Protein AF-A0A7J2I2Y3-F1 (afdb_monomer_lite)

Structure (mmCIF, N/CA/C/O backbone):
data_AF-A0A7J2I2Y3-F1
#
_entry.id   AF-A0A7J2I2Y3-F1
#
loop_
_atom_site.group_PDB
_atom_site.id
_atom_site.type_symbol
_atom_site.label_atom_id
_atom_site.label_alt_id
_atom_site.label_comp_id
_atom_site.label_asym_id
_atom_site.label_entity_id
_atom_site.label_seq_id
_atom_site.pdbx_PDB_ins_code
_atom_site.Cartn_x
_atom_site.Cartn_y
_atom_site.Cartn_z
_atom_site.occupancy
_atom_site.B_iso_or_equiv
_atom_site.auth_seq_id
_atom_site.auth_comp_id
_atom_site.auth_asym_id
_atom_site.auth_atom_id
_atom_site.pdbx_PDB_model_num
ATOM 1 N N . MET A 1 1 ? -15.966 -4.914 21.228 1.00 48.25 1 MET A N 1
ATOM 2 C CA . MET A 1 1 ? -15.181 -4.830 19.980 1.00 48.25 1 MET A CA 1
ATOM 3 C C . MET A 1 1 ? -15.382 -3.426 19.448 1.00 48.25 1 MET A C 1
ATOM 5 O O . MET A 1 1 ? -16.498 -2.946 19.576 1.00 48.25 1 MET A O 1
ATOM 9 N N . ALA A 1 2 ? -14.335 -2.739 18.984 1.00 55.50 2 ALA A N 1
ATOM 10 C CA . ALA A 1 2 ? -14.571 -1.550 18.164 1.00 55.50 2 ALA A CA 1
ATOM 11 C C . ALA A 1 2 ? -15.273 -2.052 16.901 1.00 55.50 2 ALA A C 1
ATOM 13 O O . ALA A 1 2 ? -14.818 -3.061 16.354 1.00 55.50 2 ALA A O 1
ATOM 14 N N . ASP A 1 3 ? -16.397 -1.446 16.531 1.00 69.56 3 ASP A N 1
ATOM 15 C CA . ASP A 1 3 ? -17.079 -1.826 15.300 1.00 69.56 3 ASP A CA 1
ATOM 16 C C . ASP A 1 3 ? -16.120 -1.583 14.124 1.00 69.56 3 ASP A C 1
ATOM 18 O O . ASP A 1 3 ? -15.309 -0.651 14.162 1.00 69.56 3 ASP A O 1
ATOM 22 N N . GLU A 1 4 ? -16.139 -2.436 13.104 1.00 68.62 4 GLU A N 1
ATOM 23 C CA . GLU A 1 4 ? -15.249 -2.259 11.946 1.00 68.62 4 GLU A CA 1
ATOM 24 C C . GLU A 1 4 ? -15.518 -0.898 11.277 1.00 68.62 4 GLU A C 1
ATOM 26 O O . GLU A 1 4 ? -14.588 -0.201 10.861 1.00 68.62 4 GLU A O 1
ATOM 31 N N . ASP A 1 5 ? -16.779 -0.465 11.316 1.00 76.81 5 ASP A N 1
ATOM 32 C CA . ASP A 1 5 ? -17.239 0.850 10.875 1.00 76.81 5 ASP A CA 1
ATOM 33 C C . ASP A 1 5 ? -16.682 1.997 11.740 1.00 76.81 5 ASP A C 1
ATOM 35 O O . ASP A 1 5 ? -16.278 3.039 11.211 1.00 76.81 5 ASP A O 1
ATOM 39 N N . ASP A 1 6 ? -16.567 1.805 13.060 1.00 84.12 6 ASP A N 1
ATOM 40 C CA . ASP A 1 6 ? -15.936 2.782 13.958 1.00 84.12 6 ASP A CA 1
ATOM 41 C C . ASP A 1 6 ? -14.444 2.922 13.642 1.00 84.12 6 ASP A C 1
ATOM 43 O O . ASP A 1 6 ? -13.912 4.036 13.594 1.00 84.12 6 ASP A O 1
ATOM 47 N N . LEU A 1 7 ? -13.756 1.802 13.395 1.00 85.62 7 LEU A N 1
ATOM 48 C CA . LEU A 1 7 ? -12.343 1.803 13.028 1.00 85.62 7 LEU A CA 1
ATOM 49 C C . LEU A 1 7 ? -12.128 2.538 11.700 1.00 85.62 7 LEU A C 1
ATOM 51 O O . LEU A 1 7 ? -11.277 3.429 11.640 1.00 85.62 7 LEU A O 1
ATOM 55 N N . ARG A 1 8 ? -12.921 2.230 10.666 1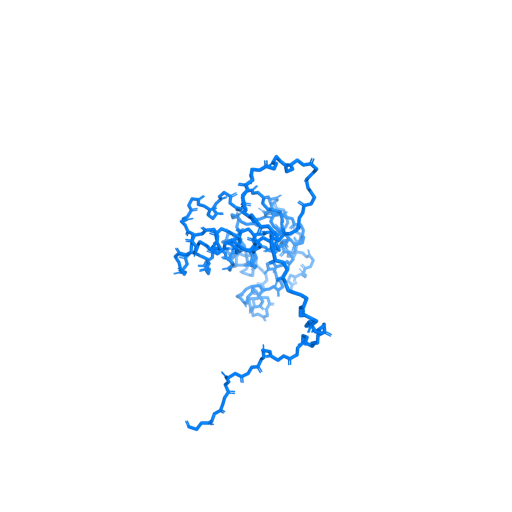.00 86.56 8 ARG A N 1
ATOM 56 C CA . ARG A 1 8 ? -12.877 2.933 9.372 1.00 86.56 8 ARG A CA 1
ATOM 57 C C . ARG A 1 8 ? -13.128 4.431 9.540 1.00 86.56 8 ARG A C 1
ATOM 59 O O . ARG A 1 8 ? -12.359 5.236 9.019 1.00 86.56 8 ARG A O 1
ATOM 66 N N . SER A 1 9 ? -14.130 4.819 10.334 1.00 89.50 9 SER A N 1
ATOM 67 C CA . SER A 1 9 ? -14.445 6.228 10.622 1.00 89.50 9 SER A CA 1
ATOM 68 C C . SER A 1 9 ? -13.310 6.963 11.345 1.00 89.50 9 SER A C 1
ATOM 70 O O . SER A 1 9 ? -13.029 8.131 11.068 1.00 89.50 9 SER A O 1
ATOM 72 N N . ILE A 1 10 ? -12.638 6.300 12.290 1.00 90.44 10 ILE A N 1
ATOM 73 C CA . ILE A 1 10 ? -11.493 6.877 13.006 1.00 90.44 10 ILE A CA 1
ATOM 74 C C . ILE A 1 10 ? -10.298 7.035 12.063 1.00 90.44 10 ILE A C 1
ATOM 76 O O . ILE A 1 10 ? -9.630 8.073 12.080 1.00 90.44 10 ILE A O 1
ATOM 80 N N . LEU A 1 11 ? -10.014 6.016 11.253 1.00 90.50 11 LEU A N 1
ATOM 81 C CA . LEU A 1 11 ? -8.873 6.013 10.345 1.00 90.50 11 LEU A CA 1
ATOM 82 C C . LEU A 1 11 ? -9.049 7.021 9.210 1.00 90.50 11 LEU A C 1
ATOM 84 O O . LEU A 1 11 ? -8.115 7.775 8.957 1.00 90.50 11 LEU A O 1
ATOM 88 N N . SER A 1 12 ? -10.235 7.135 8.609 1.00 90.56 12 SER A N 1
ATOM 89 C CA . SER A 1 12 ? -10.505 8.131 7.561 1.00 90.56 12 SER A CA 1
ATOM 90 C C . SER A 1 12 ? -10.328 9.570 8.055 1.00 90.56 12 SER A C 1
ATOM 92 O O . SER A 1 12 ? -9.788 10.415 7.345 1.00 90.56 12 SER A O 1
ATOM 94 N N . LYS A 1 13 ? -10.682 9.849 9.318 1.00 91.56 13 LYS A N 1
ATOM 95 C CA . LYS A 1 13 ? -10.413 11.150 9.958 1.00 91.56 13 LYS A CA 1
ATOM 96 C C . LYS A 1 13 ? -8.925 11.387 10.217 1.00 91.56 13 LYS A C 1
ATOM 98 O O . LYS A 1 13 ? -8.460 12.516 10.080 1.00 91.56 13 LYS A O 1
ATOM 103 N N . LYS A 1 14 ? -8.183 10.354 10.630 1.00 92.00 14 LYS A N 1
ATOM 104 C CA . LYS A 1 14 ? -6.738 10.448 10.917 1.00 92.00 14 LYS A CA 1
ATOM 105 C C . LYS A 1 14 ? -5.887 10.545 9.648 1.00 92.00 14 LYS A C 1
ATOM 107 O O . LYS A 1 14 ? -4.846 11.196 9.673 1.00 92.00 14 LYS A O 1
ATOM 112 N N . PHE A 1 15 ? -6.319 9.899 8.574 1.00 91.75 15 PHE A N 1
ATOM 113 C CA . PHE A 1 15 ? -5.590 9.732 7.321 1.00 91.75 15 PHE A CA 1
ATOM 114 C C . PHE A 1 15 ? -6.378 10.340 6.160 1.00 91.75 15 PHE A C 1
ATOM 116 O O . PHE A 1 15 ? -6.695 9.672 5.181 1.00 91.75 15 PHE A O 1
ATOM 123 N N . SER A 1 16 ? -6.681 11.635 6.265 1.00 89.94 16 SER A N 1
ATOM 124 C CA . SER A 1 16 ? -7.468 12.377 5.268 1.00 89.94 16 SER A CA 1
ATOM 125 C C . SER A 1 16 ? -6.802 12.496 3.893 1.00 89.94 16 SER A C 1
ATOM 127 O O . SER A 1 16 ? -7.423 12.947 2.936 1.00 89.94 16 SER A O 1
ATOM 129 N N . ASN A 1 17 ? -5.525 12.129 3.799 1.00 89.00 17 ASN A N 1
ATOM 130 C CA . ASN A 1 17 ? -4.755 12.085 2.565 1.00 89.00 17 ASN A CA 1
ATOM 131 C C . ASN A 1 17 ? -4.936 10.780 1.776 1.00 89.00 17 ASN A C 1
ATOM 133 O O . ASN A 1 17 ? -4.470 10.718 0.642 1.00 89.00 17 ASN A O 1
ATOM 137 N N . PHE A 1 18 ? -5.547 9.750 2.367 1.00 91.44 18 PHE A N 1
ATOM 138 C CA . PHE A 1 18 ? -5.858 8.510 1.666 1.00 91.44 18 PHE A CA 1
ATOM 139 C C . PHE A 1 18 ? -7.214 8.598 0.968 1.00 91.44 18 PHE A C 1
ATOM 141 O O . PHE A 1 18 ? -8.139 9.260 1.444 1.00 91.44 18 PHE A O 1
ATOM 148 N N . THR A 1 19 ? -7.337 7.884 -0.146 1.00 89.31 19 THR A N 1
ATOM 149 C CA . THR A 1 19 ? -8.639 7.557 -0.733 1.00 89.31 19 THR A CA 1
ATOM 150 C C . THR A 1 19 ? -9.378 6.545 0.149 1.00 89.31 19 THR A C 1
ATOM 152 O O . THR A 1 19 ? -8.764 5.824 0.941 1.00 89.31 19 THR A O 1
ATOM 155 N N . GLU A 1 20 ? -10.704 6.483 0.019 1.00 88.12 20 GLU A N 1
ATOM 156 C CA . GLU A 1 20 ? -11.521 5.485 0.723 1.00 88.12 20 GLU A CA 1
ATOM 157 C C . GLU A 1 20 ? -11.097 4.061 0.330 1.00 88.12 20 GLU A C 1
ATOM 159 O O . GLU A 1 20 ? -10.751 3.261 1.200 1.00 88.12 20 GLU A O 1
ATOM 164 N N . ASP A 1 21 ? -10.967 3.808 -0.976 1.00 89.81 21 ASP A N 1
ATOM 165 C CA . ASP A 1 21 ? -10.474 2.536 -1.517 1.00 89.81 21 ASP A CA 1
ATOM 166 C C . ASP A 1 21 ? -9.062 2.198 -1.017 1.00 89.81 21 ASP A C 1
ATOM 168 O O . ASP A 1 21 ? -8.775 1.050 -0.680 1.00 89.81 21 ASP A O 1
ATOM 172 N N . GLY A 1 22 ? -8.183 3.199 -0.899 1.00 90.69 22 GLY A N 1
ATOM 173 C CA . GLY A 1 22 ? -6.815 3.005 -0.432 1.00 90.69 22 GLY A CA 1
ATOM 174 C C . GLY A 1 22 ? -6.735 2.622 1.046 1.00 90.69 22 GLY A C 1
ATOM 175 O O . GLY A 1 22 ? -5.917 1.776 1.426 1.00 90.69 22 GLY A O 1
ATOM 176 N N . LEU A 1 23 ? -7.595 3.199 1.893 1.00 92.31 23 LEU A N 1
ATOM 177 C CA . LEU A 1 23 ? -7.721 2.788 3.295 1.00 92.31 23 LEU A CA 1
ATOM 178 C C . LEU A 1 23 ? -8.268 1.366 3.408 1.00 92.31 23 LEU A C 1
ATOM 180 O O . LEU A 1 23 ? -7.708 0.554 4.150 1.00 92.31 23 LEU A O 1
ATOM 184 N N . ASP A 1 24 ? -9.301 1.042 2.638 1.00 92.12 24 ASP A N 1
ATOM 185 C CA . ASP A 1 24 ? -9.889 -0.296 2.604 1.00 92.12 24 ASP A CA 1
ATOM 186 C C . ASP A 1 24 ? -8.892 -1.343 2.085 1.00 92.12 24 ASP A C 1
ATOM 188 O O . ASP A 1 24 ? -8.805 -2.454 2.623 1.00 92.12 24 ASP A O 1
ATOM 192 N N . ALA A 1 25 ? -8.057 -0.990 1.107 1.00 92.56 25 ALA A N 1
ATOM 193 C CA . ALA A 1 25 ? -6.948 -1.819 0.649 1.00 92.56 25 ALA A CA 1
ATOM 194 C C . ALA A 1 25 ? -5.935 -2.075 1.776 1.00 92.56 25 ALA A C 1
ATOM 196 O O . ALA A 1 25 ? -5.530 -3.220 1.982 1.00 92.56 25 ALA A O 1
ATOM 197 N N . CYS A 1 26 ? -5.577 -1.060 2.569 1.00 93.12 26 CYS A N 1
ATOM 198 C CA . CYS A 1 26 ? -4.690 -1.249 3.721 1.00 93.12 26 CYS A CA 1
ATOM 199 C C . CYS A 1 26 ? -5.295 -2.208 4.757 1.00 93.12 26 CYS A C 1
ATOM 201 O O . CYS A 1 26 ? -4.602 -3.091 5.257 1.00 93.12 26 CYS A O 1
ATOM 203 N N . LEU A 1 27 ? -6.589 -2.077 5.056 1.00 92.19 27 LEU A N 1
ATOM 204 C CA . LEU A 1 27 ? -7.275 -2.935 6.027 1.00 92.19 27 LEU A CA 1
ATOM 205 C C . LEU A 1 27 ? -7.420 -4.388 5.548 1.00 92.19 27 LEU A C 1
ATOM 207 O O . LEU A 1 27 ? -7.303 -5.322 6.346 1.00 92.19 27 LEU A O 1
ATOM 211 N N . SER A 1 28 ? -7.654 -4.587 4.250 1.00 92.25 28 SER A N 1
ATOM 212 C CA . SER A 1 28 ? -7.975 -5.897 3.671 1.00 92.25 28 SER A CA 1
ATOM 213 C C . SER A 1 28 ? -6.775 -6.656 3.098 1.00 92.25 28 SER A C 1
ATOM 215 O O . SER A 1 28 ? -6.807 -7.888 3.051 1.00 92.25 28 SER A O 1
ATOM 217 N N . LYS A 1 29 ? -5.707 -5.975 2.670 1.00 92.62 29 LYS A N 1
ATOM 218 C CA . LYS A 1 29 ? -4.578 -6.610 1.965 1.00 92.62 29 LYS A CA 1
ATOM 219 C C . LYS A 1 29 ? -3.340 -6.758 2.846 1.00 92.62 29 LYS A C 1
ATOM 221 O O . LYS A 1 29 ? -2.731 -7.832 2.836 1.00 92.62 29 LYS A O 1
ATOM 226 N N . ASP A 1 30 ? -3.029 -5.774 3.696 1.00 94.19 30 ASP A N 1
ATOM 227 C CA . ASP A 1 30 ? -1.880 -5.849 4.609 1.00 94.19 30 ASP A CA 1
ATOM 228 C C . ASP A 1 30 ? -2.038 -7.017 5.602 1.00 94.19 30 ASP A C 1
ATOM 230 O O . ASP A 1 30 ? -3.003 -7.124 6.367 1.00 94.19 30 ASP A O 1
ATOM 234 N N . ALA A 1 31 ? -1.074 -7.940 5.584 1.00 91.75 31 ALA A N 1
ATOM 235 C CA . ALA A 1 31 ? -1.117 -9.147 6.404 1.00 91.75 31 ALA A CA 1
ATOM 236 C C . ALA A 1 31 ? -1.003 -8.860 7.913 1.00 91.75 31 ALA A C 1
ATOM 238 O O . ALA A 1 31 ? -1.613 -9.566 8.721 1.00 91.75 31 ALA A O 1
ATOM 239 N N . SER A 1 32 ? -0.249 -7.828 8.297 1.00 91.62 32 SER A N 1
ATOM 240 C CA . SER A 1 32 ? -0.040 -7.428 9.692 1.00 91.62 32 SER A CA 1
ATOM 241 C C . SER A 1 32 ? -1.287 -6.761 10.266 1.00 91.62 32 SER A C 1
ATOM 243 O O . SER A 1 32 ? -1.693 -7.085 11.382 1.00 91.62 32 SER A O 1
ATOM 245 N N . ILE A 1 33 ? -1.941 -5.891 9.493 1.00 91.81 33 ILE A N 1
ATOM 246 C CA . ILE A 1 33 ? -3.211 -5.257 9.860 1.00 91.81 33 ILE A CA 1
ATOM 247 C C . ILE A 1 33 ? -4.304 -6.320 9.982 1.00 91.81 33 ILE A C 1
ATOM 249 O O . ILE A 1 33 ? -4.948 -6.410 11.024 1.00 91.81 33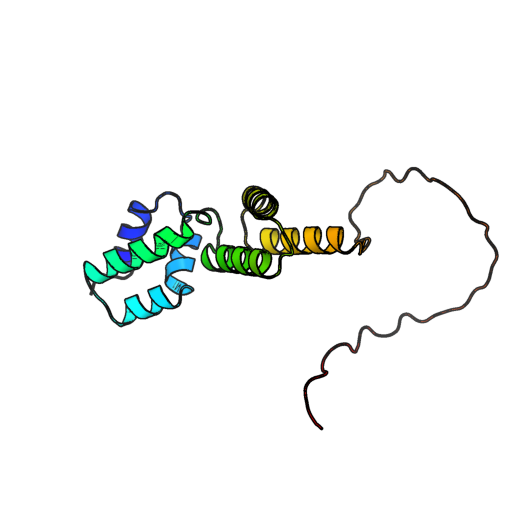 ILE A O 1
ATOM 253 N N . ARG A 1 34 ? -4.449 -7.216 8.997 1.00 92.19 34 ARG A N 1
ATOM 254 C CA . ARG A 1 34 ? -5.406 -8.335 9.083 1.00 92.19 34 ARG A CA 1
ATOM 255 C C . ARG A 1 34 ? -5.165 -9.263 10.267 1.00 92.19 34 ARG A C 1
ATOM 257 O O . ARG A 1 34 ? -6.099 -9.873 10.791 1.00 92.19 34 ARG A O 1
ATOM 264 N N . LYS A 1 35 ? -3.909 -9.456 10.663 1.00 91.94 35 LYS A N 1
ATOM 265 C CA . LYS A 1 35 ? -3.577 -10.205 11.877 1.00 91.94 35 LYS A CA 1
ATOM 266 C C . LYS A 1 35 ? -4.025 -9.433 13.120 1.00 91.94 35 LYS A C 1
ATOM 268 O O . LYS A 1 35 ? -4.726 -9.996 13.954 1.00 91.94 35 LYS A O 1
ATOM 273 N N . ALA A 1 36 ? -3.718 -8.140 13.197 1.00 89.06 36 ALA A N 1
ATOM 274 C CA . ALA A 1 36 ? -4.127 -7.282 14.304 1.00 89.06 36 ALA A CA 1
ATOM 275 C C . ALA A 1 36 ? -5.651 -7.201 14.471 1.00 89.06 36 ALA A C 1
ATOM 277 O O . ALA A 1 36 ? -6.125 -7.329 15.594 1.00 89.06 36 ALA A O 1
ATOM 278 N N . LEU A 1 37 ? -6.416 -7.091 13.378 1.00 88.94 37 LEU A N 1
ATOM 279 C CA . LEU A 1 37 ? -7.888 -7.089 13.398 1.00 88.94 37 LEU A CA 1
ATOM 280 C C . LEU A 1 37 ? -8.487 -8.351 14.047 1.00 88.94 37 LEU A C 1
ATOM 282 O O . LEU A 1 37 ? -9.580 -8.297 14.599 1.00 88.94 37 LEU A O 1
ATOM 286 N N . ARG A 1 38 ? -7.772 -9.484 14.003 1.00 88.56 38 ARG A N 1
ATOM 287 C CA . ARG A 1 38 ? -8.200 -10.755 14.613 1.00 88.56 38 ARG A CA 1
ATOM 288 C C . ARG A 1 38 ? -7.750 -10.921 16.062 1.00 88.56 38 ARG A C 1
ATOM 290 O O . ARG A 1 38 ? -8.380 -11.661 16.809 1.00 88.56 38 ARG A O 1
ATOM 297 N N . GLU A 1 39 ? -6.648 -10.283 16.443 1.00 87.94 39 GLU A N 1
ATOM 298 C CA . GLU A 1 39 ? -5.948 -10.546 17.708 1.00 87.94 39 GLU A CA 1
ATOM 299 C C . GLU A 1 39 ? -6.082 -9.413 18.734 1.00 87.94 39 GLU A C 1
ATOM 301 O O . GLU A 1 39 ? -5.858 -9.631 19.924 1.00 87.94 39 GLU A O 1
ATOM 306 N N . ARG A 1 40 ? -6.432 -8.199 18.297 1.00 81.81 40 ARG A N 1
ATOM 307 C CA . ARG A 1 40 ? -6.453 -6.987 19.126 1.00 81.81 40 ARG A CA 1
ATOM 308 C C . ARG A 1 40 ? -7.832 -6.344 19.125 1.00 81.81 40 ARG A C 1
ATOM 310 O O . ARG A 1 40 ? -8.638 -6.555 18.226 1.00 81.81 40 ARG A O 1
ATOM 317 N N . THR A 1 41 ? -8.108 -5.524 20.136 1.00 81.19 41 THR A N 1
ATOM 318 C CA . THR A 1 41 ? -9.364 -4.765 20.239 1.00 81.19 41 THR A CA 1
ATOM 319 C C . THR A 1 41 ? -9.135 -3.395 20.879 1.00 81.19 41 THR A C 1
ATOM 321 O O . THR A 1 41 ? -8.123 -3.168 21.540 1.00 81.19 41 THR A O 1
ATOM 324 N N . GLY A 1 42 ? -10.087 -2.476 20.701 1.00 78.12 42 GLY A N 1
ATOM 325 C CA . GLY A 1 42 ? -10.083 -1.181 21.386 1.00 78.12 42 GLY A CA 1
ATOM 326 C C . GLY A 1 42 ? -8.975 -0.237 20.908 1.00 78.12 42 GLY A C 1
ATOM 327 O O . GLY A 1 42 ? -8.636 -0.217 19.726 1.00 78.12 42 GLY A O 1
ATOM 328 N N . SER A 1 43 ? -8.427 0.565 21.823 1.00 82.38 43 SER A N 1
ATOM 329 C CA . SER A 1 43 ? -7.421 1.588 21.501 1.00 82.38 43 SER A CA 1
ATOM 330 C C . SER A 1 43 ? -6.109 1.001 20.977 1.00 82.38 43 SER A C 1
ATOM 332 O O . SER A 1 43 ? -5.553 1.541 20.029 1.00 82.38 43 SER A O 1
ATOM 334 N N . ASP A 1 44 ? -5.662 -0.139 21.517 1.00 86.00 44 ASP A N 1
ATOM 335 C CA . ASP A 1 44 ? -4.432 -0.812 21.066 1.00 86.00 44 ASP A CA 1
ATOM 336 C C . ASP A 1 44 ? -4.516 -1.241 19.591 1.00 86.00 44 ASP A C 1
ATOM 338 O O . ASP A 1 44 ? -3.547 -1.123 18.841 1.00 86.00 44 ASP A O 1
ATOM 342 N N . LEU A 1 45 ? -5.698 -1.678 19.141 1.00 88.12 45 LEU A N 1
ATOM 343 C CA . LEU A 1 45 ? -5.932 -1.976 17.728 1.00 88.12 45 LEU A CA 1
ATOM 344 C C . LEU A 1 45 ? -5.806 -0.711 16.869 1.00 88.12 45 LEU A C 1
ATOM 346 O O . LEU A 1 45 ? -5.108 -0.725 15.857 1.00 88.12 45 LEU A O 1
ATOM 350 N N . VAL A 1 46 ? -6.468 0.377 17.272 1.00 89.06 46 VAL A N 1
ATOM 351 C CA . VAL A 1 46 ? -6.455 1.646 16.528 1.00 89.06 46 VAL A CA 1
ATOM 352 C C . VAL A 1 46 ? -5.034 2.188 16.403 1.00 89.06 46 VAL A C 1
ATOM 354 O O . VAL A 1 46 ? -4.650 2.640 15.323 1.00 89.06 46 VAL A O 1
ATOM 357 N N . ASP A 1 47 ? -4.257 2.147 17.482 1.00 90.75 47 ASP A N 1
ATOM 358 C CA . ASP A 1 47 ? -2.890 2.659 17.501 1.00 90.75 47 ASP A CA 1
ATOM 359 C C . ASP A 1 47 ? -1.974 1.813 16.613 1.00 90.75 47 ASP A C 1
ATOM 361 O O . ASP A 1 47 ? -1.313 2.360 15.728 1.00 90.75 47 ASP A O 1
ATOM 365 N N . TYR A 1 48 ? -2.030 0.482 16.736 1.00 92.75 48 TYR A N 1
ATOM 366 C CA . TYR A 1 48 ? -1.241 -0.420 15.897 1.00 92.75 48 TYR A CA 1
ATOM 367 C C . TYR A 1 48 ? -1.572 -0.280 14.404 1.00 92.75 48 TYR A C 1
ATOM 369 O O . TYR A 1 48 ? -0.675 -0.179 13.564 1.00 92.75 48 TYR A O 1
ATOM 377 N N . VAL A 1 49 ? -2.860 -0.252 14.047 1.00 92.12 49 VAL A N 1
ATOM 378 C CA . VAL A 1 49 ? -3.284 -0.096 12.647 1.00 92.12 49 VAL A CA 1
ATOM 379 C C . VAL A 1 49 ? -2.889 1.282 12.115 1.00 92.12 49 VAL A C 1
ATOM 381 O O . VAL A 1 49 ? -2.420 1.383 10.984 1.00 92.12 49 VAL A O 1
ATOM 384 N N . SER A 1 50 ? -2.980 2.334 12.936 1.00 92.81 50 SER A N 1
ATOM 385 C CA . SER A 1 50 ? -2.515 3.674 12.553 1.00 92.81 50 SER A CA 1
ATOM 386 C C . SER A 1 50 ? -1.012 3.693 12.254 1.00 92.81 50 SER A C 1
ATOM 388 O O . SER A 1 50 ? -0.587 4.314 11.281 1.00 92.81 50 SER A O 1
ATOM 390 N N . GLU A 1 51 ? -0.190 3.016 13.059 1.00 93.62 51 GLU A N 1
ATOM 391 C CA . GLU A 1 51 ? 1.248 2.897 12.793 1.00 93.62 51 GLU A CA 1
ATOM 392 C C . GLU A 1 51 ? 1.529 2.187 11.470 1.00 93.62 51 GLU A C 1
ATOM 394 O O . GLU A 1 51 ? 2.361 2.654 10.694 1.00 93.62 51 GLU A O 1
ATOM 399 N N . ARG A 1 52 ? 0.798 1.107 11.177 1.00 93.81 52 ARG A N 1
ATOM 400 C CA . ARG A 1 52 ? 0.954 0.364 9.921 1.00 93.81 52 ARG A CA 1
ATOM 401 C C . ARG A 1 52 ? 0.524 1.187 8.710 1.00 93.81 52 ARG A C 1
ATOM 403 O O . ARG A 1 52 ? 1.271 1.262 7.740 1.00 93.81 52 ARG A O 1
ATOM 410 N N . ILE A 1 53 ? -0.620 1.872 8.783 1.00 93.31 53 ILE A N 1
ATOM 411 C CA . ILE A 1 53 ? -1.124 2.724 7.691 1.00 93.31 53 ILE A CA 1
ATOM 412 C C . ILE A 1 53 ? -0.151 3.865 7.373 1.00 93.31 53 ILE A C 1
ATOM 414 O O . ILE A 1 53 ? 0.051 4.193 6.204 1.00 93.31 53 ILE A O 1
ATOM 418 N N . ARG A 1 54 ? 0.537 4.428 8.379 1.00 93.81 54 ARG A N 1
ATOM 419 C CA . ARG A 1 54 ? 1.551 5.472 8.143 1.00 93.81 54 ARG A CA 1
ATOM 420 C C . ARG A 1 54 ? 2.650 5.032 7.183 1.00 93.81 54 ARG A C 1
ATOM 422 O O . ARG A 1 54 ? 3.132 5.873 6.424 1.00 93.81 54 ARG A O 1
ATOM 429 N N . GLU A 1 55 ? 3.019 3.755 7.166 1.00 93.00 55 GLU A N 1
ATOM 430 C CA . GLU A 1 55 ? 4.042 3.244 6.250 1.00 93.00 55 GLU A CA 1
ATOM 431 C C . GLU A 1 55 ? 3.625 3.309 4.770 1.00 93.00 55 GLU A C 1
ATOM 433 O O . GLU A 1 55 ? 4.481 3.212 3.891 1.00 93.00 55 GLU A O 1
ATOM 438 N N . TYR A 1 56 ? 2.331 3.474 4.491 1.00 93.50 56 TYR A N 1
ATOM 439 C CA . TYR A 1 56 ? 1.770 3.598 3.147 1.00 93.50 56 TYR A CA 1
ATOM 440 C C . TYR A 1 56 ? 1.500 5.055 2.748 1.00 93.50 56 TYR A C 1
ATOM 442 O O . TYR A 1 56 ? 1.037 5.306 1.641 1.00 93.50 56 TYR A O 1
ATOM 450 N N . SER A 1 57 ? 1.822 6.039 3.601 1.00 90.31 57 SER A N 1
ATOM 451 C CA . SER A 1 57 ? 1.475 7.456 3.372 1.00 90.31 57 SER A CA 1
ATOM 452 C C . SER A 1 57 ? 2.032 8.021 2.063 1.00 90.31 57 SER A C 1
ATOM 454 O O . SER A 1 57 ? 1.398 8.866 1.440 1.00 90.31 57 SER A O 1
ATOM 456 N N . SER A 1 58 ? 3.207 7.556 1.626 1.00 89.69 58 SER A N 1
ATOM 457 C CA . SER A 1 58 ? 3.802 7.962 0.344 1.00 89.69 58 SER A CA 1
ATOM 458 C C . SER A 1 58 ? 3.042 7.439 -0.878 1.00 89.69 58 SER A C 1
ATOM 460 O O . SER A 1 58 ? 3.248 7.957 -1.967 1.00 89.69 58 SER A O 1
ATOM 462 N N . PHE A 1 59 ? 2.163 6.457 -0.687 1.00 92.06 59 PHE A N 1
ATOM 463 C CA . PHE A 1 59 ? 1.347 5.808 -1.712 1.00 92.06 59 PHE A CA 1
ATOM 464 C C . PHE A 1 59 ? -0.154 6.061 -1.492 1.00 92.06 59 PHE A C 1
ATOM 466 O O . PHE A 1 59 ? -0.985 5.420 -2.121 1.00 92.06 59 PHE A O 1
ATOM 473 N N . ALA A 1 60 ? -0.514 6.997 -0.607 1.00 88.50 60 ALA A N 1
ATOM 474 C CA . ALA A 1 60 ? -1.892 7.235 -0.163 1.00 88.50 60 ALA A CA 1
ATOM 475 C C . ALA A 1 60 ? -2.874 7.626 -1.283 1.00 88.50 60 ALA A C 1
ATOM 477 O O . ALA A 1 60 ? -4.083 7.504 -1.121 1.00 88.50 60 ALA A O 1
ATOM 478 N N . TYR A 1 61 ? -2.353 8.115 -2.407 1.00 87.62 61 TYR A N 1
ATOM 479 C CA . TYR A 1 61 ? -3.138 8.533 -3.564 1.00 87.62 61 TYR A CA 1
ATOM 480 C C . TYR A 1 61 ? -3.446 7.394 -4.546 1.00 87.62 61 TYR A C 1
ATOM 482 O O . TYR A 1 61 ? -4.184 7.626 -5.501 1.00 87.62 61 TYR A O 1
ATOM 490 N N . PHE A 1 62 ? -2.881 6.201 -4.334 1.00 89.19 62 PHE A N 1
ATOM 491 C CA . PHE A 1 62 ? -3.244 5.007 -5.091 1.00 89.19 62 PHE A CA 1
ATOM 492 C C . PHE A 1 62 ? -4.532 4.389 -4.544 1.00 89.19 62 PHE A C 1
ATOM 494 O O . PHE A 1 62 ? -4.830 4.473 -3.353 1.00 89.19 62 PHE A O 1
ATOM 501 N N . ASP A 1 63 ? -5.262 3.725 -5.433 1.00 88.75 63 ASP A N 1
ATOM 502 C CA . ASP A 1 63 ? -6.373 2.826 -5.115 1.00 88.75 63 ASP A CA 1
ATOM 503 C C . ASP A 1 63 ? -5.933 1.649 -4.230 1.00 88.75 63 ASP A C 1
ATOM 505 O O . ASP A 1 63 ? -6.659 1.223 -3.337 1.00 88.75 63 ASP A O 1
ATOM 509 N N . ASP A 1 64 ? -4.713 1.154 -4.440 1.00 92.38 64 ASP A N 1
ATOM 510 C CA . ASP A 1 64 ? -4.095 0.115 -3.623 1.00 92.38 64 ASP A CA 1
ATOM 511 C C . ASP A 1 64 ? -2.670 0.509 -3.188 1.00 92.38 64 ASP A C 1
ATOM 513 O O . ASP A 1 64 ? -1.678 0.151 -3.838 1.00 92.38 64 ASP A O 1
ATOM 517 N N . PRO A 1 65 ? -2.539 1.233 -2.059 1.00 92.00 65 PRO A N 1
ATOM 518 C CA . PRO A 1 65 ? -1.248 1.642 -1.512 1.00 92.00 65 PRO A CA 1
ATOM 519 C C . PRO A 1 65 ? -0.343 0.464 -1.132 1.00 92.00 65 PRO A C 1
ATO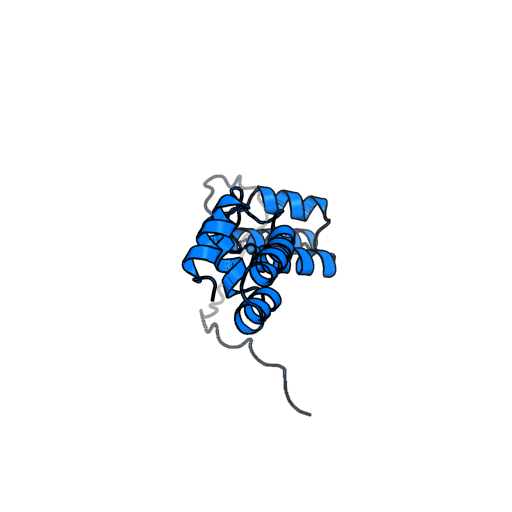M 521 O O . PRO A 1 65 ? 0.882 0.609 -1.136 1.00 92.00 65 PRO A O 1
ATOM 524 N N . VAL A 1 66 ? -0.924 -0.698 -0.804 1.00 93.56 66 VAL A N 1
ATOM 525 C CA . VAL A 1 66 ? -0.174 -1.904 -0.427 1.00 93.56 66 VAL A CA 1
ATOM 526 C C . VAL A 1 66 ? 0.544 -2.452 -1.654 1.00 93.56 66 VAL A C 1
ATOM 528 O O . VAL A 1 66 ? 1.771 -2.559 -1.647 1.00 93.56 66 VAL A O 1
ATOM 531 N N . ALA A 1 67 ? -0.195 -2.688 -2.739 1.00 91.81 67 ALA A N 1
ATOM 532 C CA . ALA A 1 67 ? 0.387 -3.176 -3.983 1.00 91.81 67 ALA A CA 1
ATOM 533 C C . ALA A 1 67 ? 1.326 -2.143 -4.634 1.00 91.81 67 ALA A C 1
ATOM 535 O O . ALA A 1 67 ? 2.362 -2.521 -5.180 1.00 91.81 67 ALA A O 1
ATOM 536 N N . ALA A 1 68 ? 1.025 -0.841 -4.546 1.00 91.19 68 ALA A N 1
ATOM 537 C CA . ALA A 1 68 ? 1.920 0.212 -5.036 1.00 91.19 68 ALA A CA 1
ATOM 538 C C . ALA A 1 68 ? 3.279 0.202 -4.310 1.00 91.19 68 ALA A C 1
ATOM 540 O O . ALA A 1 68 ? 4.330 0.301 -4.950 1.00 91.19 68 ALA A O 1
ATOM 541 N N . LYS A 1 69 ? 3.268 0.038 -2.979 1.00 93.31 69 LYS A N 1
ATOM 542 C CA . LYS A 1 69 ? 4.488 -0.072 -2.167 1.00 93.31 69 LYS A CA 1
ATOM 543 C C . LYS A 1 69 ? 5.280 -1.336 -2.503 1.00 93.31 69 LYS A C 1
ATOM 545 O O . LYS A 1 69 ? 6.501 -1.253 -2.601 1.00 93.31 69 LYS A O 1
ATOM 550 N N . GLU A 1 70 ? 4.617 -2.474 -2.699 1.00 91.38 70 GLU A N 1
ATOM 551 C CA . GLU A 1 70 ? 5.272 -3.720 -3.131 1.00 91.38 70 GLU A CA 1
ATOM 552 C C . GLU A 1 70 ? 5.968 -3.538 -4.484 1.00 91.38 70 GLU A C 1
ATOM 554 O O . GLU A 1 70 ? 7.172 -3.762 -4.577 1.00 91.38 70 GLU A O 1
ATOM 559 N N . CYS A 1 71 ? 5.271 -2.984 -5.484 1.00 89.19 71 CYS A N 1
ATOM 560 C CA . CYS A 1 71 ? 5.856 -2.694 -6.801 1.00 89.19 71 CYS A CA 1
ATOM 561 C C . CYS A 1 71 ? 7.083 -1.782 -6.702 1.00 89.19 71 CYS A C 1
ATOM 563 O O . CYS A 1 71 ? 8.080 -1.984 -7.390 1.00 89.19 71 CYS A O 1
ATOM 565 N N . TYR A 1 72 ? 7.015 -0.768 -5.836 1.00 90.69 72 TYR A N 1
ATOM 566 C CA . TYR A 1 72 ? 8.131 0.138 -5.601 1.00 90.69 72 TYR A CA 1
ATOM 567 C C . TYR A 1 72 ? 9.336 -0.581 -4.980 1.00 90.69 72 TYR A C 1
ATOM 569 O O . TYR A 1 72 ? 10.477 -0.313 -5.358 1.00 90.69 72 TYR A O 1
ATOM 577 N N . ILE A 1 73 ? 9.102 -1.466 -4.005 1.00 90.00 73 ILE A N 1
ATOM 578 C CA . ILE A 1 73 ? 10.164 -2.224 -3.334 1.00 90.00 73 ILE A CA 1
ATOM 579 C C . ILE A 1 73 ? 10.807 -3.213 -4.302 1.00 90.00 73 ILE A C 1
ATOM 581 O O . ILE A 1 73 ? 12.035 -3.262 -4.352 1.00 90.00 73 ILE A O 1
ATOM 585 N N . ASP A 1 74 ? 10.008 -3.943 -5.077 1.00 87.62 74 ASP A N 1
ATOM 586 C CA . ASP A 1 74 ? 10.496 -4.928 -6.044 1.00 87.62 74 ASP A CA 1
ATOM 587 C C . ASP A 1 74 ? 11.352 -4.245 -7.118 1.00 87.62 74 ASP A C 1
ATOM 589 O O . ASP A 1 74 ? 12.536 -4.553 -7.258 1.00 87.62 74 ASP A O 1
ATOM 593 N N . ALA A 1 75 ? 10.833 -3.185 -7.747 1.00 84.25 75 ALA A N 1
ATOM 594 C CA . ALA A 1 75 ? 11.571 -2.433 -8.762 1.00 84.25 75 ALA A CA 1
ATOM 595 C C . ALA A 1 75 ? 12.851 -1.763 -8.224 1.00 84.25 75 ALA A C 1
ATOM 597 O O . ALA A 1 75 ? 13.828 -1.589 -8.957 1.00 84.25 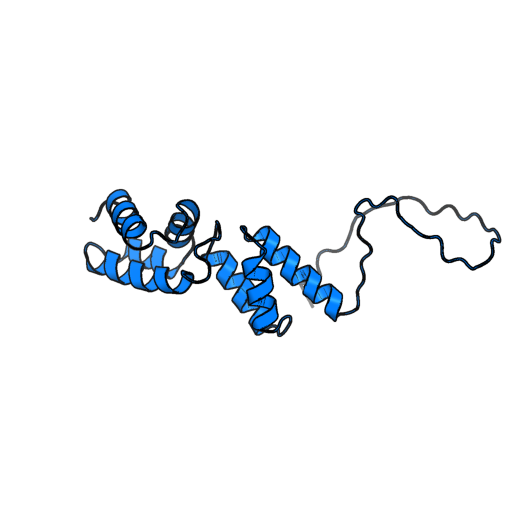75 ALA A O 1
ATOM 598 N N . LYS A 1 76 ? 12.870 -1.389 -6.934 1.00 86.12 76 LYS A N 1
ATOM 599 C CA . LYS A 1 76 ? 14.073 -0.873 -6.262 1.00 86.12 76 LYS A CA 1
ATOM 600 C C . LYS A 1 76 ? 15.080 -1.986 -5.961 1.00 86.12 76 LYS A C 1
ATOM 602 O O . LYS A 1 76 ? 16.283 -1.748 -6.065 1.00 86.12 76 LYS A O 1
ATOM 607 N N . LYS A 1 77 ? 14.615 -3.164 -5.538 1.00 82.31 77 LYS A N 1
ATOM 608 C CA . LYS A 1 77 ? 15.459 -4.305 -5.155 1.00 82.31 77 LYS A CA 1
ATOM 609 C C . LYS A 1 77 ? 16.179 -4.896 -6.359 1.00 82.31 77 LYS A C 1
ATOM 611 O O . LYS A 1 77 ? 17.365 -5.199 -6.255 1.00 82.31 77 LYS A O 1
ATOM 616 N N . ASP A 1 78 ? 15.483 -4.989 -7.481 1.00 73.94 78 ASP A N 1
ATOM 617 C CA . ASP A 1 78 ? 16.024 -5.554 -8.715 1.00 73.94 78 ASP A CA 1
ATOM 618 C C . ASP A 1 78 ? 16.970 -4.574 -9.434 1.00 73.94 78 ASP A C 1
ATOM 620 O O . ASP A 1 78 ? 17.596 -4.915 -10.432 1.00 73.94 78 ASP A O 1
ATOM 624 N N . GLY A 1 79 ? 17.125 -3.347 -8.912 1.00 68.62 79 GLY A N 1
ATOM 625 C CA . GLY A 1 79 ? 18.010 -2.328 -9.480 1.00 68.62 79 GLY A CA 1
ATOM 626 C C . GLY A 1 79 ? 17.541 -1.796 -10.836 1.00 68.62 79 GLY A C 1
ATOM 627 O O . GLY A 1 79 ? 18.269 -1.034 -11.472 1.00 68.62 79 GLY A O 1
ATOM 628 N N . ILE A 1 80 ? 16.324 -2.165 -11.246 1.00 67.31 80 ILE A N 1
ATOM 629 C CA . ILE A 1 80 ? 15.705 -1.819 -12.527 1.00 67.31 80 ILE A CA 1
ATOM 630 C C . ILE A 1 80 ? 15.632 -0.294 -12.665 1.00 67.31 80 ILE A C 1
ATOM 632 O O . ILE A 1 80 ? 16.011 0.282 -13.689 1.00 67.31 80 ILE A O 1
ATOM 636 N N . LEU A 1 81 ? 15.221 0.399 -11.596 1.00 75.38 81 LEU A N 1
ATOM 637 C CA . LEU A 1 81 ? 15.083 1.855 -11.568 1.00 75.38 81 LEU A CA 1
ATOM 638 C C . LEU A 1 81 ? 15.750 2.485 -10.346 1.00 75.38 81 LEU A C 1
ATOM 640 O O . LEU A 1 81 ? 15.706 1.976 -9.227 1.00 75.38 81 LEU A O 1
ATOM 644 N N . SER A 1 82 ? 16.337 3.661 -10.559 1.00 85.25 82 SER A N 1
ATOM 645 C CA . SER A 1 82 ? 16.802 4.521 -9.479 1.00 85.25 82 SER A CA 1
ATOM 646 C C . SER A 1 82 ? 15.620 5.032 -8.655 1.00 85.25 82 SER A C 1
ATOM 648 O O . SER A 1 82 ? 14.503 5.206 -9.147 1.00 85.25 82 SER A O 1
ATOM 650 N N . GLU A 1 83 ? 15.881 5.387 -7.396 1.00 86.69 83 GLU A N 1
ATOM 651 C CA . GLU A 1 83 ? 14.853 5.950 -6.514 1.00 86.69 83 GLU A CA 1
ATOM 652 C C . GLU A 1 83 ? 14.187 7.208 -7.108 1.00 86.69 83 GLU A C 1
ATOM 654 O O . GLU A 1 83 ? 13.005 7.472 -6.888 1.00 86.69 83 GLU A O 1
ATOM 659 N N . SER A 1 84 ? 14.943 7.981 -7.892 1.00 86.88 84 SER A N 1
ATOM 660 C CA . SER A 1 84 ? 14.440 9.180 -8.563 1.00 86.88 84 SER A CA 1
ATOM 661 C C . SER A 1 84 ? 13.463 8.865 -9.704 1.00 86.88 84 SER A C 1
ATOM 663 O O . SER A 1 84 ? 12.471 9.575 -9.867 1.00 86.88 84 SER A O 1
ATOM 665 N N . GLU A 1 85 ? 13.710 7.794 -10.462 1.00 86.75 85 GLU A N 1
ATOM 666 C CA . GLU A 1 85 ? 12.849 7.337 -11.560 1.00 86.75 85 GLU A CA 1
ATOM 667 C C . GLU A 1 85 ? 11.548 6.759 -11.007 1.00 86.75 85 GLU A C 1
ATOM 669 O O . GLU A 1 85 ? 10.468 7.133 -11.466 1.00 86.75 85 GLU A O 1
ATOM 674 N N . LEU A 1 86 ? 11.641 5.950 -9.947 1.00 87.62 86 LEU A N 1
ATOM 675 C CA . LEU A 1 86 ? 10.473 5.397 -9.266 1.00 87.62 86 LEU A CA 1
ATOM 676 C C . LEU A 1 86 ? 9.574 6.495 -8.706 1.00 87.62 86 LEU A C 1
ATOM 678 O O . LEU A 1 86 ? 8.373 6.462 -8.948 1.00 87.62 86 LEU A O 1
ATOM 682 N N . LYS A 1 87 ? 10.133 7.513 -8.034 1.00 88.31 87 LYS A N 1
ATOM 683 C CA . LYS A 1 87 ? 9.348 8.657 -7.529 1.00 88.31 87 LYS A CA 1
ATOM 684 C C . LYS A 1 87 ? 8.650 9.429 -8.648 1.00 88.31 87 LYS A C 1
ATOM 686 O O . LYS A 1 87 ? 7.498 9.821 -8.480 1.00 88.31 87 LYS A O 1
ATOM 691 N N . LYS A 1 88 ? 9.316 9.634 -9.789 1.00 87.44 88 LYS A N 1
ATOM 692 C CA . LYS A 1 88 ? 8.704 10.283 -10.960 1.00 87.44 88 LYS A CA 1
ATOM 693 C C . LYS A 1 88 ? 7.554 9.451 -11.525 1.00 87.44 88 LYS A C 1
ATOM 695 O O . LYS A 1 88 ? 6.486 10.003 -11.765 1.00 87.44 88 LYS A O 1
ATOM 700 N N . ALA A 1 89 ? 7.751 8.144 -11.706 1.00 85.44 89 ALA A N 1
ATOM 701 C CA . ALA A 1 89 ? 6.700 7.233 -12.161 1.00 85.44 89 ALA A CA 1
ATOM 702 C C . ALA A 1 89 ? 5.510 7.224 -11.188 1.00 85.44 89 ALA A C 1
ATOM 704 O O . ALA A 1 89 ? 4.362 7.317 -11.616 1.00 85.44 89 ALA A O 1
ATOM 705 N N . MET A 1 90 ? 5.793 7.236 -9.884 1.00 88.62 90 MET A N 1
ATOM 706 C CA . MET A 1 90 ? 4.795 7.345 -8.822 1.00 88.62 90 MET A CA 1
ATOM 707 C C . MET A 1 90 ? 3.926 8.598 -8.985 1.00 88.62 90 MET A C 1
ATOM 709 O O . MET A 1 90 ? 2.715 8.513 -8.838 1.00 88.62 90 MET A O 1
ATOM 713 N N . MET A 1 91 ? 4.521 9.760 -9.282 1.00 85.94 91 MET A N 1
ATOM 714 C CA . MET A 1 91 ? 3.790 11.029 -9.435 1.00 85.94 91 MET A CA 1
ATOM 715 C C . MET A 1 91 ? 2.917 11.088 -10.697 1.00 85.94 91 MET A C 1
ATOM 717 O O . MET A 1 91 ? 2.007 11.910 -10.769 1.00 85.94 91 MET A O 1
ATOM 721 N N . MET A 1 92 ? 3.208 10.255 -11.698 1.00 83.81 92 MET A N 1
ATOM 722 C CA . MET A 1 92 ? 2.495 10.230 -12.980 1.00 83.81 92 MET A CA 1
ATOM 723 C C . MET A 1 92 ? 1.335 9.229 -13.012 1.00 83.81 92 MET A C 1
ATOM 725 O O . MET A 1 92 ? 0.503 9.304 -13.913 1.00 83.81 92 MET A O 1
ATOM 729 N N . CYS A 1 93 ? 1.263 8.317 -12.042 1.00 84.69 93 CYS A N 1
ATOM 730 C CA . CYS A 1 93 ? 0.250 7.270 -11.984 1.00 84.69 93 CYS A CA 1
ATOM 731 C C . CYS A 1 93 ? -0.714 7.473 -10.816 1.00 84.69 93 CYS A C 1
ATOM 733 O O . CYS A 1 93 ? -0.336 7.955 -9.751 1.00 84.69 93 CYS A O 1
ATOM 735 N N . LYS A 1 94 ? -1.975 7.098 -11.037 1.00 76.00 94 LYS A N 1
ATOM 736 C CA . LYS A 1 94 ? -3.043 7.141 -10.024 1.00 76.00 94 LYS A CA 1
ATOM 737 C C . LYS A 1 94 ? -3.495 5.754 -9.574 1.00 76.00 94 LYS A C 1
ATOM 739 O O . LYS A 1 94 ? -4.125 5.635 -8.533 1.00 76.00 94 LYS A O 1
ATOM 744 N N . ASP A 1 95 ? -3.159 4.730 -10.349 1.00 84.00 95 ASP A N 1
ATOM 745 C CA . ASP A 1 95 ? -3.482 3.337 -10.075 1.00 84.00 95 ASP A CA 1
ATOM 746 C C . ASP A 1 95 ? -2.235 2.453 -10.218 1.00 84.00 95 ASP A C 1
ATOM 748 O O . ASP A 1 95 ? -1.219 2.831 -10.823 1.00 84.00 95 ASP A O 1
ATOM 752 N N . VAL A 1 96 ? -2.306 1.265 -9.620 1.00 85.81 96 VAL A N 1
ATOM 753 C CA . VAL A 1 96 ? -1.190 0.311 -9.598 1.00 85.81 96 VAL A CA 1
ATOM 754 C C . VAL A 1 96 ? -0.873 -0.245 -10.990 1.00 85.81 96 VAL A C 1
ATOM 756 O O . VAL A 1 96 ? 0.285 -0.558 -11.269 1.00 85.81 96 VAL A O 1
ATOM 759 N N . ALA A 1 97 ? -1.858 -0.351 -11.886 1.00 86.88 97 ALA A N 1
ATOM 760 C CA . ALA A 1 97 ? -1.655 -0.885 -13.232 1.00 86.88 97 ALA A CA 1
ATOM 761 C C . ALA A 1 97 ? -0.785 0.050 -14.087 1.00 86.88 97 ALA A C 1
ATOM 763 O O . ALA A 1 97 ? 0.195 -0.393 -14.685 1.00 86.88 97 ALA A O 1
ATOM 764 N N . CYS A 1 98 ? -1.082 1.351 -14.072 1.00 87.12 98 CYS A N 1
ATOM 765 C CA . CYS A 1 98 ? -0.256 2.403 -14.652 1.00 87.12 98 CYS A CA 1
ATOM 766 C C . CYS A 1 98 ? 1.163 2.330 -14.102 1.00 87.12 98 CYS A C 1
ATOM 768 O O . CYS A 1 98 ? 2.124 2.365 -14.870 1.00 87.12 98 CYS A O 1
ATOM 770 N N . PHE A 1 99 ? 1.302 2.199 -12.779 1.00 88.06 99 PHE A N 1
ATOM 771 C CA . PHE A 1 99 ? 2.614 2.204 -12.146 1.00 88.06 99 PHE A CA 1
ATOM 772 C C . PHE A 1 99 ? 3.455 0.994 -12.571 1.00 88.06 99 PHE A C 1
ATOM 774 O O . PHE A 1 99 ? 4.602 1.172 -12.980 1.00 88.06 99 PHE A O 1
ATOM 781 N N . LYS A 1 100 ? 2.865 -0.209 -12.593 1.00 87.62 100 LYS A N 1
ATOM 782 C CA . LYS A 1 100 ? 3.504 -1.428 -13.117 1.00 87.62 100 LYS A CA 1
ATOM 783 C C . LYS A 1 100 ? 3.899 -1.287 -14.585 1.00 87.62 100 LYS A C 1
ATOM 785 O O . LYS A 1 100 ? 5.045 -1.545 -14.932 1.00 87.62 100 LYS A O 1
ATOM 790 N N . ASN A 1 101 ? 2.987 -0.816 -15.435 1.00 86.69 101 ASN A N 1
ATOM 791 C CA . ASN A 1 101 ? 3.272 -0.617 -16.857 1.00 86.69 101 ASN A CA 1
ATOM 792 C C . ASN A 1 101 ? 4.401 0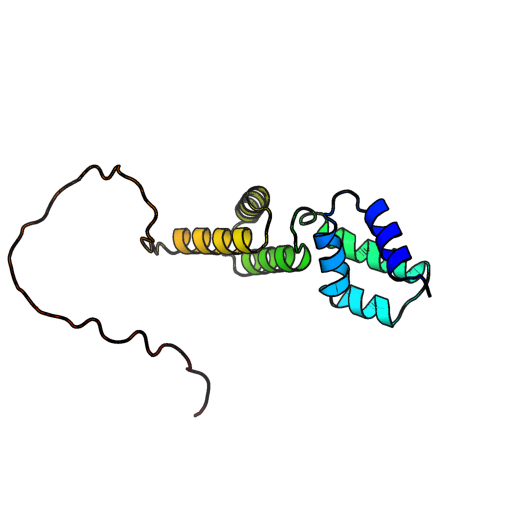.397 -17.068 1.00 86.69 101 ASN A C 1
ATOM 794 O O . ASN A 1 101 ? 5.255 0.204 -17.928 1.00 86.69 101 ASN A O 1
ATOM 798 N N . LYS A 1 102 ? 4.444 1.465 -16.264 1.00 86.31 102 LYS A N 1
ATOM 799 C CA . LYS A 1 102 ? 5.503 2.470 -16.358 1.00 86.31 102 LYS A CA 1
ATOM 800 C C . LYS A 1 102 ? 6.857 1.915 -15.927 1.00 86.31 102 LYS A C 1
ATOM 802 O O . LYS A 1 102 ? 7.848 2.237 -16.575 1.00 86.31 102 LYS A O 1
ATOM 807 N N . ILE A 1 103 ? 6.895 1.098 -14.874 1.00 86.56 103 ILE A N 1
ATOM 808 C CA . ILE A 1 103 ? 8.114 0.400 -14.448 1.00 86.56 103 ILE A CA 1
ATOM 809 C C . ILE A 1 103 ? 8.607 -0.519 -15.572 1.00 86.56 103 ILE A C 1
ATOM 811 O O . ILE A 1 103 ? 9.747 -0.364 -15.998 1.00 86.56 103 ILE A O 1
ATOM 815 N N . ASN A 1 104 ? 7.733 -1.372 -16.114 1.00 84.25 104 ASN A N 1
ATOM 816 C CA . ASN A 1 104 ? 8.080 -2.303 -17.191 1.00 84.25 104 ASN A CA 1
ATOM 817 C C . ASN A 1 104 ? 8.575 -1.577 -18.453 1.00 84.25 104 ASN A C 1
ATOM 819 O O . ASN A 1 104 ? 9.548 -1.994 -19.067 1.00 84.25 104 ASN A O 1
ATOM 823 N N . ASN A 1 105 ? 7.943 -0.467 -18.845 1.00 84.69 105 ASN A N 1
ATOM 824 C CA . ASN A 1 105 ? 8.393 0.300 -20.011 1.00 84.69 105 ASN A CA 1
ATOM 825 C C . ASN A 1 105 ? 9.789 0.900 -19.794 1.00 84.69 105 ASN A C 1
ATOM 827 O O . ASN A 1 105 ? 10.621 0.850 -20.693 1.00 84.69 105 ASN A O 1
ATOM 831 N N . LEU A 1 106 ? 10.063 1.439 -18.601 1.00 80.56 106 LEU A N 1
ATOM 832 C CA . LEU A 1 106 ? 11.382 1.991 -18.282 1.00 80.56 106 LEU A CA 1
ATOM 833 C C . LEU A 1 106 ? 12.462 0.900 -18.173 1.00 80.56 106 LEU A C 1
ATOM 835 O O . LEU A 1 106 ? 13.626 1.167 -18.463 1.00 80.56 106 LEU A O 1
ATOM 839 N N . GLU A 1 107 ? 12.092 -0.313 -17.762 1.00 78.88 107 GLU A N 1
ATOM 840 C CA . GLU A 1 107 ? 12.959 -1.496 -17.808 1.00 78.88 107 GLU A CA 1
ATOM 841 C C . GLU A 1 107 ? 13.319 -1.863 -19.255 1.00 78.88 107 GLU A C 1
ATOM 843 O O . GLU A 1 107 ? 14.498 -1.926 -19.599 1.00 78.88 107 GLU A O 1
ATOM 848 N N . LEU A 1 108 ? 12.316 -1.992 -20.130 1.00 76.31 108 LEU A N 1
ATOM 849 C CA . LEU A 1 108 ? 12.506 -2.313 -21.551 1.00 76.31 108 LEU A CA 1
ATOM 850 C C . LEU A 1 108 ? 13.366 -1.272 -22.287 1.00 76.31 108 LEU A C 1
ATOM 852 O O . LEU A 1 108 ? 14.211 -1.633 -23.109 1.00 76.31 108 LEU A O 1
ATOM 856 N N . GLU A 1 109 ? 13.183 0.015 -21.973 1.00 75.75 109 GLU A N 1
ATOM 857 C CA . GLU A 1 109 ? 14.009 1.108 -22.504 1.00 75.75 109 GLU A CA 1
ATOM 858 C C . GLU A 1 109 ? 15.488 0.970 -22.096 1.00 75.75 109 GLU A C 1
ATOM 860 O O . GLU A 1 109 ? 16.374 1.290 -22.892 1.00 75.75 109 GLU A O 1
ATOM 865 N N . LYS A 1 110 ? 15.780 0.472 -20.883 1.00 70.12 110 LYS A N 1
ATOM 866 C CA . LYS A 1 110 ? 17.157 0.246 -20.405 1.00 70.12 110 LYS A CA 1
ATOM 867 C C . LYS A 1 110 ? 17.807 -0.983 -21.024 1.00 70.12 110 LYS A C 1
ATOM 869 O O . LYS A 1 110 ? 18.997 -0.935 -21.334 1.00 70.12 110 LYS A O 1
ATOM 874 N N . ASP A 1 111 ? 17.033 -2.036 -21.252 1.00 61.19 111 ASP A N 1
ATOM 875 C CA . ASP A 1 111 ? 17.523 -3.267 -21.877 1.00 61.19 111 ASP A CA 1
ATOM 876 C C . ASP A 1 111 ? 17.685 -3.141 -23.404 1.00 61.19 111 ASP A C 1
ATOM 878 O O . ASP A 1 111 ? 18.111 -4.082 -24.075 1.00 61.19 111 ASP A O 1
ATOM 882 N N . GLY A 1 112 ? 17.379 -1.969 -23.979 1.00 55.31 112 GLY A N 1
ATOM 883 C CA . GLY A 1 112 ? 17.487 -1.715 -25.417 1.00 55.31 112 GLY A CA 1
ATOM 884 C C . GLY A 1 112 ? 16.484 -2.520 -26.247 1.00 55.31 112 GLY A C 1
ATOM 885 O O . GLY A 1 112 ? 16.614 -2.603 -27.470 1.00 55.31 112 GLY A O 1
ATOM 886 N N . VAL A 1 113 ? 15.475 -3.107 -25.599 1.00 52.72 113 VAL A N 1
ATOM 887 C CA . VAL A 1 113 ? 14.440 -3.907 -26.247 1.00 52.72 113 VAL A CA 1
ATOM 888 C C . VAL A 1 113 ? 13.291 -2.975 -26.632 1.00 52.72 113 VAL A C 1
ATOM 890 O O . VAL A 1 113 ? 12.268 -2.887 -25.958 1.00 52.72 113 VAL A O 1
ATOM 893 N N . PHE A 1 114 ? 13.456 -2.264 -27.749 1.00 47.16 114 PHE A N 1
ATOM 894 C CA . PHE A 1 114 ? 12.347 -1.584 -28.420 1.00 47.16 114 PHE A CA 1
ATOM 895 C C . PHE A 1 114 ? 11.371 -2.635 -28.973 1.00 47.16 114 PHE A C 1
ATOM 897 O O . PHE A 1 114 ? 11.505 -3.078 -30.113 1.00 47.16 114 PHE A O 1
ATOM 904 N N . TYR A 1 115 ? 10.363 -3.031 -28.196 1.00 48.47 115 TYR A N 1
ATOM 905 C CA . TYR A 1 115 ? 9.154 -3.599 -28.790 1.00 48.47 115 TYR A CA 1
ATOM 906 C C . TYR A 1 115 ? 8.329 -2.442 -29.340 1.00 48.47 115 TYR A C 1
ATOM 908 O O . TYR A 1 115 ? 7.637 -1.742 -28.604 1.00 48.47 115 TYR A O 1
ATOM 916 N N . GLY A 1 116 ? 8.434 -2.234 -30.654 1.00 46.16 116 GLY A N 1
ATOM 917 C CA . GLY A 1 116 ? 7.465 -1.450 -31.405 1.00 46.16 116 GLY A CA 1
ATOM 918 C C . GLY A 1 116 ? 6.067 -1.993 -31.117 1.00 46.16 116 GLY A C 1
ATOM 919 O O . GLY A 1 116 ? 5.702 -3.076 -31.568 1.00 46.16 116 GLY A O 1
ATOM 920 N N . GLY A 1 117 ? 5.317 -1.259 -30.306 1.00 40.59 117 GLY A N 1
ATOM 921 C CA . GLY A 1 117 ? 3.951 -1.568 -29.926 1.00 40.59 117 GLY A CA 1
ATOM 922 C C . GLY A 1 117 ? 3.059 -0.403 -30.310 1.00 40.59 117 GLY A C 1
ATOM 923 O O . GLY A 1 117 ? 2.984 0.570 -29.572 1.00 40.59 117 GLY A O 1
ATOM 924 N N . TYR A 1 118 ? 2.455 -0.533 -31.491 1.00 53.66 118 TYR A N 1
ATOM 925 C CA . TYR A 1 118 ? 1.234 0.108 -31.983 1.00 53.66 118 TYR A CA 1
ATOM 926 C C . TYR A 1 118 ? 0.579 1.150 -31.060 1.00 53.66 118 TYR A C 1
ATOM 928 O O . TYR A 1 118 ? -0.019 0.814 -30.039 1.00 53.66 118 TYR A O 1
ATOM 936 N N . GLY A 1 119 ? 0.599 2.400 -31.513 1.00 35.69 119 GLY A N 1
ATOM 937 C CA . GLY A 1 119 ? -0.250 3.482 -31.030 1.00 35.69 119 GLY A CA 1
ATOM 938 C C . GLY A 1 119 ? -0.166 4.642 -32.014 1.00 35.69 119 GLY A C 1
ATOM 939 O O . GLY A 1 119 ? 0.903 5.221 -32.160 1.00 35.69 119 GLY A O 1
ATOM 940 N N . ASP A 1 120 ? -1.272 4.869 -32.720 1.00 47.91 120 ASP A N 1
ATOM 941 C CA . ASP A 1 120 ? -1.560 5.882 -33.741 1.00 47.91 120 ASP A CA 1
ATOM 942 C C . ASP A 1 120 ? -0.667 7.134 -33.746 1.00 47.91 120 ASP A C 1
ATOM 944 O O . ASP A 1 120 ? -0.720 7.939 -32.817 1.00 47.91 120 ASP A O 1
ATOM 948 N N . ASP A 1 121 ? 0.063 7.360 -34.842 1.00 41.38 121 ASP A N 1
ATOM 949 C CA . ASP A 1 121 ? 0.471 8.716 -35.210 1.00 41.38 121 ASP A CA 1
ATOM 950 C C . ASP A 1 121 ? 0.639 8.831 -36.735 1.00 41.38 121 ASP A C 1
ATOM 952 O O . ASP A 1 121 ? 1.461 8.147 -37.351 1.00 41.38 121 ASP A O 1
ATOM 956 N N . ASP A 1 122 ? -0.144 9.720 -37.349 1.00 46.38 122 ASP A N 1
ATOM 957 C CA . ASP A 1 122 ? -0.188 10.028 -38.789 1.00 46.38 122 ASP A CA 1
ATOM 958 C C . ASP A 1 122 ? 1.062 10.802 -39.280 1.00 46.38 122 ASP A C 1
ATOM 960 O O . ASP A 1 122 ? 1.044 11.509 -40.291 1.00 46.38 122 ASP A O 1
ATOM 964 N N . HIS A 1 123 ? 2.182 10.674 -38.570 1.00 49.28 123 HIS A N 1
ATOM 965 C CA . HIS A 1 123 ? 3.414 11.422 -38.793 1.00 49.28 123 HIS A CA 1
ATOM 966 C C . HIS A 1 123 ? 4.641 10.506 -38.847 1.00 49.28 123 HIS A C 1
ATOM 968 O O . HIS A 1 123 ? 5.612 10.678 -38.117 1.00 49.28 123 HIS A O 1
ATOM 974 N N . TYR A 1 124 ? 4.641 9.556 -39.783 1.00 44.72 124 TYR A N 1
ATOM 975 C CA . TYR A 1 124 ? 5.894 8.964 -40.252 1.00 44.72 124 TYR A CA 1
ATOM 976 C C . TYR A 1 124 ? 6.459 9.802 -41.402 1.00 44.72 124 TYR A C 1
ATOM 978 O O . TYR A 1 124 ? 6.058 9.662 -42.559 1.00 44.72 124 TYR A O 1
ATOM 986 N N . GLU A 1 125 ? 7.429 10.666 -41.092 1.00 42.62 125 GLU A N 1
ATOM 987 C CA . GLU A 1 125 ? 8.383 11.100 -42.109 1.00 42.62 125 GLU A CA 1
ATOM 988 C C . GLU A 1 125 ? 9.182 9.874 -42.569 1.00 42.62 125 GLU A C 1
ATOM 990 O O . GLU A 1 125 ? 9.924 9.234 -41.824 1.00 42.62 125 GLU A O 1
ATOM 995 N N . GLN A 1 126 ? 8.963 9.526 -43.831 1.00 43.53 126 GLN A N 1
ATOM 996 C CA . GLN A 1 126 ? 9.595 8.432 -44.545 1.00 43.53 126 GLN A CA 1
ATOM 997 C C . GLN A 1 126 ? 11.087 8.752 -44.748 1.00 43.53 126 GLN A C 1
ATOM 999 O O . GLN A 1 126 ? 11.449 9.494 -45.660 1.00 43.53 126 GLN A O 1
ATOM 1004 N N . ILE A 1 127 ? 11.969 8.192 -43.915 1.00 41.53 127 ILE A N 1
ATOM 1005 C CA . ILE A 1 127 ? 13.418 8.196 -44.167 1.00 41.53 127 ILE A CA 1
ATOM 1006 C C . ILE A 1 127 ? 13.781 6.854 -44.810 1.00 41.53 127 ILE A C 1
ATOM 1008 O O . ILE A 1 127 ? 13.604 5.794 -44.218 1.00 41.53 127 ILE A O 1
ATOM 1012 N N . GLY A 1 128 ? 14.187 6.920 -46.078 1.00 33.84 128 GLY A N 1
ATOM 1013 C CA . GLY A 1 128 ? 14.207 5.790 -47.001 1.00 33.84 128 GLY A CA 1
ATOM 1014 C C . GLY A 1 128 ? 15.439 4.877 -47.008 1.00 33.84 128 GLY A C 1
ATOM 1015 O O . GLY A 1 128 ? 16.432 5.088 -46.317 1.00 33.84 128 GLY A O 1
ATOM 1016 N N . GLY A 1 129 ? 15.341 3.897 -47.918 1.00 32.78 129 GLY A N 1
ATOM 1017 C CA . GLY A 1 129 ? 16.340 2.883 -48.286 1.00 32.78 129 GLY A CA 1
ATOM 1018 C C . GLY A 1 129 ? 16.036 1.551 -47.594 1.00 32.78 129 GLY A C 1
ATOM 1019 O O . GLY A 1 129 ? 15.994 1.513 -46.378 1.00 32.78 129 GLY A O 1
ATOM 1020 N N . ILE A 1 130 ? 15.829 0.411 -48.261 1.00 35.81 130 ILE A N 1
ATOM 1021 C CA . ILE A 1 130 ? 16.608 -0.172 -49.361 1.00 35.81 130 ILE A CA 1
ATOM 1022 C C . ILE A 1 130 ? 15.701 -1.089 -50.218 1.00 35.81 130 ILE A C 1
ATOM 1024 O O . ILE A 1 130 ? 14.912 -1.857 -49.687 1.00 35.81 130 ILE A O 1
ATOM 1028 N N . HIS A 1 131 ? 15.860 -0.958 -51.541 1.00 35.88 131 HIS A N 1
ATOM 1029 C CA . HIS A 1 131 ? 15.616 -1.900 -52.650 1.00 35.88 131 HIS A CA 1
ATOM 1030 C C . HIS A 1 131 ? 14.573 -3.026 -52.516 1.00 35.88 131 HIS A C 1
ATOM 1032 O O . HIS A 1 131 ? 14.727 -3.974 -51.754 1.00 35.88 131 HIS A O 1
ATOM 1038 N N . GLY A 1 132 ? 13.599 -2.981 -53.428 1.00 39.84 132 GLY A N 1
ATOM 1039 C CA . GLY A 1 132 ? 12.755 -4.112 -53.777 1.00 39.84 132 GLY A CA 1
ATOM 1040 C C . GLY A 1 132 ? 13.466 -5.131 -54.672 1.00 39.84 132 GLY A C 1
ATOM 1041 O O . GLY A 1 132 ? 14.070 -4.780 -55.684 1.00 39.84 132 GLY A O 1
ATOM 1042 N N . SER A 1 133 ? 13.308 -6.392 -54.293 1.00 40.78 133 SER A N 1
ATOM 1043 C CA . SER A 1 133 ? 13.280 -7.591 -55.139 1.00 40.78 133 SER A CA 1
ATOM 1044 C C . SER A 1 133 ? 12.706 -8.690 -54.238 1.00 40.78 133 SER A C 1
ATOM 1046 O O . SER A 1 133 ? 13.327 -9.027 -53.238 1.00 40.78 133 SER A O 1
ATOM 1048 N N . HIS A 1 134 ? 11.406 -8.966 -54.338 1.00 38.28 134 HIS A N 1
ATOM 1049 C CA . HIS A 1 134 ? 10.895 -10.192 -54.961 1.00 38.28 134 HIS A CA 1
ATOM 1050 C C . HIS A 1 134 ? 11.496 -11.457 -54.331 1.00 38.28 134 HIS A C 1
ATOM 1052 O O . HIS A 1 134 ? 12.590 -11.857 -54.703 1.00 38.28 134 HIS A O 1
ATOM 1058 N N . ASP A 1 135 ? 10.778 -12.042 -53.376 1.00 36.16 135 ASP A N 1
ATOM 1059 C CA . ASP A 1 135 ? 10.304 -13.418 -53.518 1.00 36.16 135 ASP A CA 1
ATOM 1060 C C . ASP A 1 135 ? 9.102 -13.620 -52.588 1.00 36.16 135 ASP A C 1
ATOM 1062 O O . ASP A 1 135 ? 9.122 -13.282 -51.403 1.00 36.16 135 ASP A O 1
ATOM 1066 N N . GLU A 1 136 ? 8.013 -14.064 -53.204 1.00 49.06 136 GLU A N 1
ATOM 1067 C CA . GLU A 1 136 ? 6.797 -14.528 -52.558 1.00 49.06 136 GLU A CA 1
ATOM 1068 C C . GLU A 1 136 ? 7.116 -15.854 -51.861 1.00 49.06 136 GLU A C 1
ATOM 1070 O O . GLU A 1 136 ? 7.312 -16.868 -52.525 1.00 49.06 136 GLU A O 1
ATOM 1075 N N . GLU A 1 137 ? 7.144 -15.868 -50.531 1.00 37.94 137 GLU A N 1
ATOM 1076 C CA . GLU A 1 137 ? 6.949 -17.107 -49.781 1.00 37.94 137 GLU A CA 1
ATOM 1077 C C . GLU A 1 137 ? 5.816 -16.898 -48.777 1.00 37.94 137 GLU A C 1
ATOM 1079 O O . GLU A 1 137 ? 5.935 -16.173 -47.786 1.00 37.94 137 GLU A O 1
ATOM 1084 N N . ASP A 1 138 ? 4.687 -17.529 -49.100 1.00 45.28 138 ASP A N 1
ATOM 1085 C CA . ASP A 1 138 ? 3.570 -17.798 -48.207 1.00 45.28 138 ASP A CA 1
ATOM 1086 C C . ASP A 1 138 ? 4.090 -18.426 -46.908 1.00 45.28 138 ASP A C 1
ATOM 1088 O O . ASP A 1 138 ? 4.556 -19.568 -46.896 1.00 45.28 138 ASP A O 1
ATOM 1092 N N . VAL A 1 139 ? 3.968 -17.711 -45.790 1.00 43.97 139 VAL A N 1
ATOM 1093 C CA . VAL A 1 139 ? 4.086 -18.321 -44.463 1.00 43.97 139 VAL A CA 1
ATOM 1094 C C . VAL A 1 139 ? 2.823 -18.058 -43.663 1.00 43.97 139 VAL A C 1
ATOM 1096 O O . VAL A 1 139 ? 2.534 -16.947 -43.219 1.00 43.97 139 VAL A O 1
ATOM 1099 N N . ASP A 1 140 ? 2.077 -19.152 -43.539 1.00 42.16 140 ASP A N 1
ATOM 1100 C CA . ASP A 1 140 ? 0.841 -19.350 -42.805 1.00 42.16 140 ASP A CA 1
ATOM 1101 C C . ASP A 1 140 ? 0.803 -18.640 -41.445 1.00 42.16 140 ASP A C 1
ATOM 1103 O O . ASP A 1 140 ? 1.642 -18.835 -40.560 1.00 42.16 140 ASP A O 1
ATOM 1107 N N . PHE A 1 141 ? -0.287 -17.902 -41.245 1.00 41.94 141 PHE A N 1
ATOM 1108 C CA . PHE A 1 141 ? -0.806 -17.520 -39.938 1.00 41.94 141 PHE A CA 1
ATOM 1109 C C . PHE A 1 141 ? -1.171 -18.795 -39.155 1.00 41.94 141 PHE A C 1
ATOM 1111 O O . PHE A 1 141 ? -2.275 -19.325 -39.274 1.00 41.94 141 PHE A O 1
ATOM 1118 N N . GLY A 1 142 ? -0.239 -19.303 -38.346 1.00 37.03 142 GLY A N 1
ATOM 1119 C CA . GLY A 1 142 ? -0.402 -20.569 -37.635 1.00 37.03 142 GLY A CA 1
ATOM 1120 C C . GLY A 1 142 ? 0.125 -20.551 -36.203 1.00 37.03 142 GLY A C 1
ATOM 1121 O O . GLY A 1 142 ? 1.283 -20.852 -35.951 1.00 37.03 142 GLY A O 1
ATOM 1122 N N . SER A 1 143 ? -0.792 -20.338 -35.258 1.00 41.78 143 SER A N 1
ATOM 1123 C CA . SER A 1 143 ? -0.742 -20.866 -33.887 1.00 41.78 143 SER A CA 1
ATOM 1124 C C . SER A 1 143 ? 0.176 -20.177 -32.861 1.00 41.78 143 SER A C 1
ATOM 1126 O O . SER A 1 143 ? 1.278 -20.615 -32.534 1.00 41.78 143 SER A O 1
ATOM 1128 N N . TRP A 1 144 ? -0.405 -19.167 -32.208 1.00 42.50 144 TRP A N 1
ATOM 1129 C CA . TRP A 1 144 ? -0.127 -18.788 -30.819 1.00 42.50 144 TRP A CA 1
ATOM 1130 C C . TRP A 1 144 ? -0.400 -19.964 -29.862 1.00 42.50 144 TRP A C 1
ATOM 1132 O O . TRP A 1 144 ? -1.452 -20.045 -29.230 1.00 42.50 144 TRP A O 1
ATOM 1142 N N . GLY A 1 145 ? 0.537 -20.902 -29.751 1.00 42.84 145 GLY A N 1
ATOM 1143 C CA . GLY A 1 145 ? 0.356 -22.061 -28.883 1.00 42.84 145 GLY A CA 1
ATOM 1144 C C . GLY A 1 145 ? 1.650 -22.790 -28.568 1.00 42.84 145 GLY A C 1
ATOM 1145 O O . GLY A 1 145 ? 1.884 -23.844 -29.143 1.00 42.84 145 GLY A O 1
ATOM 1146 N N . ASN A 1 146 ? 2.472 -22.227 -27.673 1.00 43.97 146 ASN A N 1
ATOM 1147 C CA . ASN A 1 146 ? 3.244 -22.946 -26.638 1.00 43.97 146 ASN A CA 1
ATOM 1148 C C . ASN A 1 146 ? 4.445 -22.128 -26.150 1.00 43.97 146 ASN A C 1
ATOM 1150 O O . ASN A 1 146 ? 5.560 -22.323 -26.622 1.00 43.97 146 ASN A O 1
ATOM 1154 N N . ILE A 1 147 ? 4.257 -21.302 -25.119 1.00 48.03 147 ILE A N 1
ATOM 1155 C CA . ILE A 1 147 ? 5.346 -20.997 -24.179 1.00 48.03 147 ILE A CA 1
ATOM 1156 C C . ILE A 1 147 ? 4.768 -20.993 -22.760 1.00 48.03 147 ILE A C 1
ATOM 1158 O O . ILE A 1 147 ? 4.553 -19.942 -22.172 1.00 48.03 147 ILE A O 1
ATOM 1162 N N . ILE A 1 1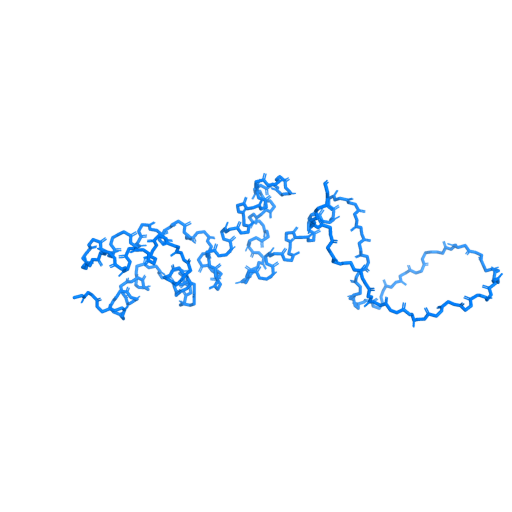48 ? 4.492 -22.177 -22.200 1.00 44.34 148 ILE A N 1
ATOM 1163 C CA . ILE A 1 148 ? 4.494 -22.381 -20.742 1.00 44.34 148 ILE A CA 1
ATOM 1164 C C . ILE A 1 148 ? 5.074 -23.773 -20.438 1.00 44.34 148 ILE A C 1
ATOM 1166 O O . ILE A 1 148 ? 4.670 -24.762 -21.042 1.00 44.34 148 ILE A O 1
ATOM 1170 N N . ARG A 1 149 ? 5.936 -23.803 -19.409 1.00 42.09 149 ARG A N 1
ATOM 1171 C CA . ARG A 1 149 ? 6.404 -24.932 -18.574 1.00 42.09 149 ARG A CA 1
ATOM 1172 C C . ARG A 1 149 ? 7.762 -25.544 -18.930 1.00 42.09 149 ARG A C 1
ATOM 1174 O O . ARG A 1 149 ? 7.860 -26.605 -19.530 1.00 42.09 149 ARG A O 1
ATOM 1181 N N . ARG A 1 150 ? 8.813 -24.940 -18.366 1.00 46.69 150 ARG A N 1
ATOM 1182 C CA . ARG A 1 150 ? 9.949 -25.687 -17.802 1.00 46.69 150 ARG A CA 1
ATOM 1183 C C . ARG A 1 150 ? 9.977 -25.495 -16.287 1.00 46.69 150 ARG A C 1
ATOM 1185 O O . ARG A 1 150 ? 10.630 -24.588 -15.799 1.00 46.69 150 ARG A O 1
ATOM 1192 N N . TYR A 1 151 ? 9.240 -26.349 -15.587 1.00 49.78 151 TYR A N 1
ATOM 1193 C CA . TYR A 1 151 ? 9.533 -26.800 -14.227 1.00 49.78 151 TYR A CA 1
ATOM 1194 C C . TYR A 1 151 ? 8.874 -28.173 -14.078 1.00 49.78 151 TYR A C 1
ATOM 1196 O O . TYR A 1 151 ? 7.658 -28.238 -13.949 1.00 49.78 151 TYR A O 1
ATOM 1204 N N . GLU A 1 152 ? 9.667 -29.235 -14.240 1.00 43.78 152 GLU A N 1
ATOM 1205 C CA . GLU A 1 152 ? 9.762 -30.415 -13.359 1.00 43.78 152 GLU A CA 1
ATOM 1206 C C . GLU A 1 152 ? 10.440 -31.603 -14.075 1.00 43.78 152 GLU A C 1
ATOM 1208 O O . GLU A 1 152 ? 10.054 -31.959 -15.184 1.00 43.78 152 GLU A O 1
ATOM 1213 N N . GLN A 1 153 ? 11.407 -32.200 -13.357 1.00 40.72 153 GLN A N 1
ATOM 1214 C CA . GLN A 1 153 ? 11.936 -33.578 -13.439 1.00 40.72 153 GLN A CA 1
ATOM 1215 C C . GLN A 1 153 ? 12.876 -33.948 -14.605 1.00 40.72 153 GLN A C 1
ATOM 1217 O O . GLN A 1 153 ? 12.434 -34.247 -15.709 1.00 40.72 153 GLN A O 1
ATOM 1222 N N . ASP A 1 154 ? 14.192 -33.939 -14.350 1.00 40.06 154 ASP A N 1
ATOM 1223 C CA . ASP A 1 154 ? 14.956 -35.096 -13.825 1.00 40.06 154 ASP A CA 1
ATOM 1224 C C . ASP A 1 154 ? 16.234 -34.617 -13.102 1.00 40.06 154 ASP A C 1
ATOM 1226 O O . ASP A 1 154 ? 16.824 -33.604 -13.553 1.00 40.06 154 ASP A O 1
#

Foldseek 3Di:
DCPPVNLLVVLCVVLVLADSLQLVLLCPPDPVLVVLVVVHDDPVNSVVSNVSVVVLNLVRQESHSPLLVVLLVVLVVVVLDDPVQLSVQSVVDRYNVSSNVSSVVSSCVVVVNPPPDDDDDPDDPDPDDDDDDDDDDDDDPDDPDDDDDDDDDD

Sequence (154 aa):
MADEDDLRSILSKKFSNFTEDGLDACLSKDASIRKALRERTGSDLVDYVSERIREYSSFAYFDDPVAAKECYIDAKKDGILSESELKKAMMMCKDVACFKNKINNLELEKDGVFYGGYGDDDHYEQIGGIHGSHDEEDVDFGSWGNIIRRYEQD

Secondary structure (DSSP, 8-state):
---HHHHHHHHHHH-TTS-HHHHHHHHHH-HHHHHHHHH--HHHHHHHHHHHHHTTGGGTTSS-HHHHHHHHHHHHHTTSS-HHHHHHHHHH-SSHHHHHHHHHHHHHHHTT---------S--------------------------------

pLDDT: mean 74.27, std 20.72, range [32.78, 94.19]

Radius of gyration: 23.97 Å; chains: 1; bounding box: 35×48×77 Å